Protein AF-A0A2E7C4L2-F1 (afdb_monomer_lite)

Radius of gyration: 24.58 Å; chains: 1; bounding box: 74×15×47 Å

Structure (mmCIF, N/CA/C/O backbone):
data_AF-A0A2E7C4L2-F1
#
_entry.id   AF-A0A2E7C4L2-F1
#
loop_
_atom_site.group_PDB
_atom_site.id
_atom_site.type_symbol
_atom_site.label_atom_id
_atom_site.label_alt_id
_atom_site.label_comp_id
_atom_site.label_asym_id
_atom_site.label_entity_id
_atom_site.label_seq_id
_atom_site.pdbx_PDB_ins_code
_atom_site.Cartn_x
_atom_site.Cartn_y
_atom_site.Cartn_z
_atom_site.occupancy
_atom_site.B_iso_or_equiv
_atom_site.auth_seq_id
_atom_site.auth_comp_id
_atom_site.auth_asym_id
_atom_site.auth_atom_id
_atom_site.pdbx_PDB_model_num
ATOM 1 N N . MET A 1 1 ? -55.458 3.380 25.717 1.00 44.31 1 MET A N 1
ATOM 2 C CA . MET A 1 1 ? -54.093 2.829 25.855 1.00 44.31 1 MET A CA 1
ATOM 3 C C . MET A 1 1 ? -53.651 2.342 24.486 1.00 44.31 1 MET A C 1
ATOM 5 O O . MET A 1 1 ? -54.114 1.303 24.045 1.00 44.31 1 MET A O 1
ATOM 9 N N . HIS A 1 2 ? -52.868 3.152 23.772 1.00 51.75 2 HIS A N 1
ATOM 10 C CA . HIS A 1 2 ? -52.301 2.805 22.469 1.00 51.75 2 HIS A CA 1
ATOM 11 C C . HIS A 1 2 ? -50.901 2.251 22.737 1.00 51.75 2 HIS A C 1
ATOM 13 O O . HIS A 1 2 ? -50.018 2.994 23.161 1.00 51.75 2 HIS A O 1
ATOM 19 N N . THR A 1 3 ? -50.727 0.939 22.616 1.00 62.50 3 THR A N 1
ATOM 20 C CA . THR A 1 3 ? -49.430 0.289 22.804 1.00 62.50 3 THR A CA 1
ATOM 21 C C . THR A 1 3 ? -48.585 0.530 21.560 1.00 62.50 3 THR A C 1
ATOM 23 O O . THR A 1 3 ? -48.789 -0.110 20.530 1.00 62.50 3 THR A O 1
ATOM 26 N N . THR A 1 4 ? -47.659 1.482 21.654 1.00 63.16 4 THR A N 1
ATOM 27 C CA . THR A 1 4 ? -46.538 1.636 20.722 1.00 63.16 4 THR A CA 1
ATOM 28 C C . THR A 1 4 ? -45.832 0.284 20.583 1.00 63.16 4 THR A C 1
ATOM 30 O O . THR A 1 4 ? -45.472 -0.288 21.615 1.00 63.16 4 THR A O 1
ATOM 33 N N . PRO A 1 5 ? -45.648 -0.258 19.366 1.00 59.53 5 PRO A N 1
ATOM 34 C CA . PRO A 1 5 ? -44.927 -1.504 19.201 1.00 59.53 5 PRO A CA 1
ATOM 35 C C . PRO A 1 5 ? -43.482 -1.330 19.662 1.00 59.53 5 PRO A C 1
ATOM 37 O O . PRO A 1 5 ? -42.814 -0.323 19.418 1.00 59.53 5 PRO A O 1
ATOM 40 N N . ASP A 1 6 ? -43.080 -2.354 20.387 1.00 54.09 6 ASP A N 1
ATOM 41 C CA . ASP A 1 6 ? -41.825 -2.580 21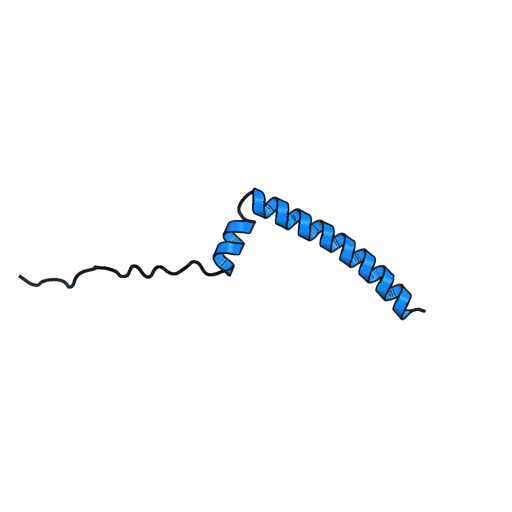.060 1.00 54.09 6 ASP A CA 1
ATOM 42 C C . ASP A 1 6 ? -40.615 -2.244 20.169 1.00 54.09 6 ASP A C 1
ATOM 44 O O . ASP A 1 6 ? -40.448 -2.793 19.080 1.00 54.09 6 ASP A O 1
ATOM 48 N N . LYS A 1 7 ? -39.734 -1.359 20.654 1.00 58.12 7 LYS A N 1
ATOM 49 C CA . LYS A 1 7 ? -38.371 -1.184 20.116 1.00 58.12 7 LYS A CA 1
ATOM 50 C C . LYS A 1 7 ? -37.443 -2.329 20.550 1.00 58.12 7 LYS A C 1
ATOM 52 O O . LYS A 1 7 ? -36.224 -2.181 20.548 1.00 58.12 7 LYS A O 1
ATOM 57 N N . ALA A 1 8 ? -38.013 -3.467 20.928 1.00 57.84 8 ALA A N 1
ATOM 58 C CA . ALA A 1 8 ? -37.358 -4.748 21.029 1.00 57.84 8 ALA A CA 1
ATOM 59 C C . ALA A 1 8 ? -36.630 -5.083 19.719 1.00 57.84 8 ALA A C 1
ATOM 61 O O . ALA A 1 8 ? -37.227 -5.466 18.717 1.00 57.84 8 ALA A O 1
ATOM 62 N N . HIS A 1 9 ? -35.303 -5.033 19.801 1.00 53.84 9 HIS A N 1
ATOM 63 C CA . HIS A 1 9 ? -34.416 -5.926 19.063 1.00 53.84 9 HIS A CA 1
ATOM 64 C C . HIS A 1 9 ? -34.273 -5.673 17.556 1.00 53.84 9 HIS A C 1
ATOM 66 O O . HIS A 1 9 ? -34.196 -6.612 16.769 1.00 53.84 9 HIS A O 1
ATOM 72 N N . GLN A 1 10 ? -34.035 -4.423 17.153 1.00 53.75 10 GLN A N 1
ATOM 73 C CA . GLN A 1 10 ? -33.056 -4.209 16.075 1.00 53.75 10 GLN A CA 1
ATOM 74 C C . GLN A 1 10 ? -31.636 -4.216 16.651 1.00 53.75 10 GLN A C 1
ATOM 76 O O . GLN A 1 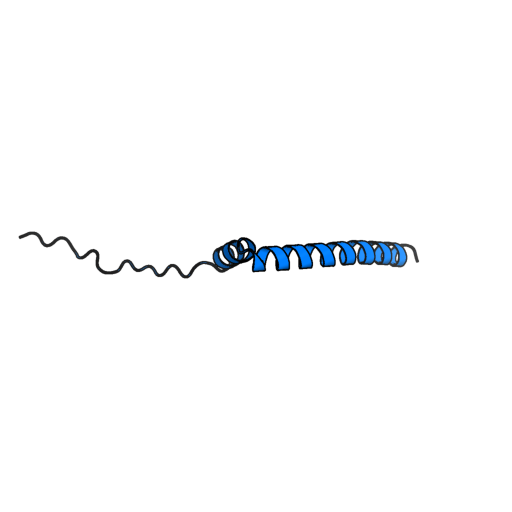10 ? -30.845 -3.302 16.441 1.00 53.75 10 GLN A O 1
ATOM 81 N N . ASP A 1 11 ? -31.299 -5.297 17.355 1.00 54.53 11 ASP A N 1
ATOM 82 C CA . ASP A 1 11 ? -29.919 -5.755 17.465 1.00 54.53 11 ASP A CA 1
ATOM 83 C C . ASP A 1 11 ? -29.575 -6.390 16.115 1.00 54.53 11 ASP A C 1
ATOM 85 O O . ASP A 1 11 ? -29.465 -7.605 15.944 1.00 54.53 11 ASP A O 1
ATOM 89 N N . VAL A 1 12 ? -29.482 -5.544 15.085 1.00 58.56 12 VAL A N 1
ATOM 90 C CA . VAL A 1 12 ? -28.700 -5.902 13.914 1.00 58.56 12 VAL A CA 1
ATOM 91 C C . VAL A 1 12 ? -27.275 -5.882 14.435 1.00 58.56 12 VAL A C 1
ATOM 93 O O . VAL A 1 12 ? -26.579 -4.869 14.335 1.00 58.56 12 VAL A O 1
ATOM 96 N N . THR A 1 13 ? -26.857 -6.999 15.036 1.00 59.81 13 THR A N 1
ATOM 97 C CA . THR A 1 13 ? -25.458 -7.361 15.224 1.00 59.81 13 THR A CA 1
ATOM 98 C C . THR A 1 13 ? -24.855 -7.358 13.824 1.00 59.81 13 THR A C 1
ATOM 100 O O . THR A 1 13 ? -24.760 -8.373 13.129 1.00 59.81 13 THR A O 1
ATOM 103 N N . THR A 1 14 ? -24.524 -6.162 13.354 1.00 60.72 14 THR A N 1
ATOM 104 C CA . THR A 1 14 ? -23.918 -5.909 12.064 1.00 60.72 14 THR A CA 1
ATOM 105 C C . THR A 1 14 ? -22.502 -6.377 12.290 1.00 60.72 14 THR A C 1
ATOM 107 O O . THR A 1 14 ? -21.670 -5.623 12.790 1.00 60.72 14 THR A O 1
ATOM 110 N N . ARG A 1 15 ? -22.259 -7.682 12.096 1.00 66.62 15 ARG A N 1
ATOM 111 C CA . ARG A 1 15 ? -20.933 -8.270 12.288 1.00 66.62 15 ARG A CA 1
ATOM 112 C C . ARG A 1 15 ? -19.959 -7.342 11.568 1.00 66.62 15 ARG A C 1
ATOM 114 O O . ARG A 1 15 ? -20.135 -7.166 10.361 1.00 66.62 15 ARG A O 1
ATOM 121 N N . PRO A 1 16 ? -18.984 -6.736 12.274 1.00 65.12 16 PRO A N 1
ATOM 122 C CA . PRO A 1 16 ? -18.137 -5.735 11.654 1.00 65.12 16 PRO A CA 1
ATOM 123 C C . PRO A 1 16 ? -17.513 -6.364 10.419 1.00 65.12 16 PRO A C 1
ATOM 125 O O . PRO A 1 16 ? -16.983 -7.484 10.504 1.00 65.12 16 PRO A O 1
ATOM 128 N N . SER A 1 17 ? -17.678 -5.696 9.276 1.00 78.44 17 SER A N 1
ATOM 129 C CA . SER A 1 17 ? -17.204 -6.213 7.996 1.00 78.44 17 SER A CA 1
ATOM 130 C C . SER A 1 17 ? -15.702 -6.492 8.099 1.00 78.44 17 SER A C 1
ATOM 132 O O . SER A 1 17 ? -14.987 -5.841 8.865 1.00 78.44 17 SER A O 1
ATOM 134 N N . ARG A 1 18 ? -15.195 -7.487 7.360 1.00 77.50 18 ARG A N 1
ATOM 135 C CA . ARG A 1 18 ? -13.767 -7.857 7.430 1.00 77.50 18 ARG A CA 1
ATOM 136 C C . ARG A 1 18 ? -12.853 -6.654 7.167 1.00 77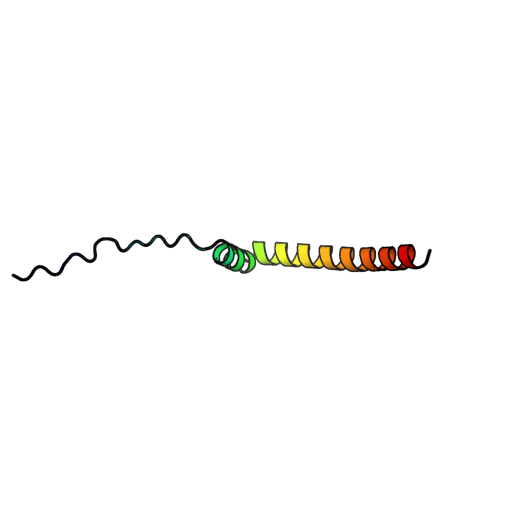.50 18 ARG A C 1
ATOM 138 O O . ARG A 1 18 ? -11.830 -6.529 7.827 1.00 77.50 18 ARG A O 1
ATOM 145 N N . GLY A 1 19 ? -13.276 -5.752 6.276 1.00 82.12 19 GLY A N 1
ATOM 146 C CA . GLY A 1 19 ? -12.597 -4.485 6.010 1.00 82.12 19 GLY A CA 1
ATOM 147 C C . GLY A 1 19 ? -12.549 -3.571 7.233 1.00 82.12 19 GLY A C 1
ATOM 148 O O . GLY A 1 19 ? -11.472 -3.112 7.579 1.00 82.12 19 GLY A O 1
ATOM 149 N N . GLN A 1 20 ? -13.667 -3.387 7.945 1.00 79.56 20 GLN A N 1
ATOM 150 C CA . GLN A 1 20 ? -13.692 -2.575 9.169 1.00 79.56 20 GLN A CA 1
ATOM 151 C C . GLN A 1 20 ? -12.802 -3.150 10.275 1.00 79.56 20 GLN A C 1
ATOM 153 O O . GLN A 1 20 ? -12.076 -2.405 10.923 1.00 79.56 20 GLN A O 1
ATOM 158 N N . ARG A 1 21 ? -12.799 -4.477 10.462 1.00 80.00 21 ARG A N 1
ATOM 159 C CA . ARG A 1 21 ? -11.901 -5.129 11.435 1.00 80.00 21 ARG A CA 1
ATOM 160 C C . ARG A 1 21 ? -10.436 -4.940 11.061 1.00 80.00 21 ARG A C 1
ATOM 162 O O . ARG A 1 21 ? -9.618 -4.697 11.936 1.00 80.00 21 ARG A O 1
ATOM 169 N N . PHE A 1 22 ? -10.118 -5.037 9.771 1.00 83.75 22 PHE A N 1
ATOM 170 C CA . PHE A 1 22 ? -8.767 -4.815 9.274 1.00 83.75 22 PHE A CA 1
ATOM 171 C C . PHE A 1 22 ? -8.334 -3.355 9.437 1.00 83.75 22 PHE A C 1
ATOM 173 O O . PHE A 1 22 ? -7.231 -3.115 9.910 1.00 83.75 22 PHE A O 1
ATOM 180 N N . THR A 1 23 ? -9.196 -2.384 9.119 1.00 83.06 23 THR A N 1
ATOM 181 C CA . THR A 1 23 ? -8.886 -0.957 9.307 1.00 83.06 23 THR A CA 1
ATOM 182 C C . THR A 1 23 ? -8.700 -0.601 10.776 1.00 83.06 23 THR A C 1
ATOM 184 O O . THR A 1 23 ? -7.788 0.147 11.107 1.00 83.06 23 THR A O 1
ATOM 187 N N . THR A 1 24 ? -9.513 -1.171 11.669 1.00 81.00 24 THR A N 1
ATOM 188 C CA . THR A 1 24 ? -9.317 -1.008 13.114 1.00 81.00 24 THR A CA 1
ATOM 189 C C . THR A 1 24 ? -8.008 -1.657 13.556 1.00 81.00 24 THR A C 1
ATOM 191 O O . THR A 1 24 ? -7.233 -1.028 14.264 1.00 81.00 24 THR A O 1
ATOM 194 N N . TRP A 1 25 ? -7.698 -2.855 13.056 1.00 83.88 25 TRP A N 1
ATOM 195 C CA . TRP A 1 25 ? -6.457 -3.557 13.377 1.00 83.88 25 TRP A CA 1
ATOM 196 C C . TRP A 1 25 ? -5.200 -2.802 12.918 1.00 83.88 25 TRP A C 1
ATOM 198 O O . TRP A 1 25 ? -4.267 -2.660 13.699 1.00 83.88 25 TRP A O 1
ATOM 208 N N . ILE A 1 26 ? -5.161 -2.251 11.698 1.00 83.06 26 ILE A N 1
ATOM 209 C CA . ILE A 1 26 ? -4.011 -1.436 11.249 1.00 83.06 26 ILE A CA 1
ATOM 210 C C . ILE A 1 26 ? -3.900 -0.105 12.006 1.00 83.06 26 ILE A C 1
ATOM 212 O O . ILE A 1 26 ? -2.819 0.475 12.045 1.00 83.06 26 ILE A O 1
ATOM 216 N N . GLN A 1 27 ? -4.998 0.397 12.582 1.00 81.69 27 GLN A N 1
ATOM 217 C CA . GLN A 1 27 ? -5.001 1.603 13.415 1.00 81.69 27 GLN A CA 1
ATOM 218 C C . GLN A 1 27 ? -4.546 1.325 14.853 1.00 81.69 27 GLN A C 1
ATOM 220 O O . GLN A 1 27 ? -4.114 2.250 15.542 1.00 81.69 27 GLN A O 1
ATOM 225 N N . GLU A 1 28 ? -4.601 0.074 15.310 1.00 83.44 28 GLU A N 1
ATOM 226 C CA . GLU A 1 28 ? -4.019 -0.323 16.589 1.00 83.44 28 GLU A CA 1
ATOM 227 C C . GLU A 1 28 ? -2.481 -0.241 16.522 1.00 83.44 28 GLU A C 1
ATOM 229 O O . GLU A 1 28 ? -1.876 -0.612 15.513 1.00 83.44 28 GLU A O 1
ATOM 234 N N . PRO A 1 29 ? -1.800 0.202 17.596 1.00 76.81 29 PRO A N 1
ATOM 235 C CA . PRO A 1 29 ? -0.353 0.439 17.587 1.00 76.81 29 PRO A CA 1
ATOM 236 C C . PRO A 1 29 ? 0.466 -0.805 17.209 1.00 76.81 29 PRO A C 1
ATOM 238 O O . PRO A 1 29 ? 1.469 -0.692 16.508 1.00 76.81 29 PRO A O 1
ATOM 241 N N . PHE A 1 30 ? 0.018 -2.002 17.600 1.00 82.62 30 PHE A N 1
ATOM 242 C CA . PHE A 1 30 ? 0.665 -3.257 17.206 1.00 82.62 30 PHE A CA 1
ATOM 243 C C . PHE A 1 30 ? 0.430 -3.617 15.734 1.00 82.62 30 PHE A C 1
ATOM 245 O O . PHE A 1 30 ? 1.371 -4.024 15.051 1.00 82.62 30 PHE A O 1
ATOM 252 N N . GLY A 1 31 ? -0.795 -3.457 15.224 1.00 80.81 31 GLY A N 1
ATOM 253 C CA . GLY A 1 31 ? -1.100 -3.741 13.820 1.00 80.81 31 GLY A CA 1
ATOM 254 C C . GLY A 1 31 ? -0.428 -2.752 12.868 1.00 80.81 31 GLY A C 1
ATOM 255 O O . GLY A 1 31 ? 0.073 -3.162 11.824 1.00 80.81 31 GLY A O 1
ATOM 256 N N . SER A 1 32 ? -0.300 -1.486 13.270 1.00 81.75 32 SER A N 1
ATOM 257 C CA . SER A 1 32 ? 0.435 -0.456 12.526 1.00 81.75 32 SER A CA 1
ATOM 258 C C . SER A 1 32 ? 1.919 -0.803 12.356 1.00 81.75 32 SER A C 1
ATOM 260 O O . SER A 1 32 ? 2.430 -0.802 11.235 1.00 81.75 32 SER A O 1
ATOM 262 N N . VAL A 1 33 ? 2.611 -1.190 13.437 1.00 86.81 33 VAL A N 1
ATOM 263 C CA . VAL A 1 33 ? 4.035 -1.583 13.377 1.00 86.81 33 VAL A CA 1
ATOM 264 C C . VAL A 1 33 ? 4.233 -2.824 12.507 1.00 86.81 33 VAL A C 1
ATOM 266 O O . VAL A 1 33 ? 5.160 -2.871 11.693 1.00 86.81 33 VAL A O 1
ATOM 269 N N . MET A 1 34 ? 3.350 -3.818 12.634 1.00 87.75 34 MET A N 1
ATOM 270 C CA . MET A 1 34 ? 3.399 -5.024 11.804 1.00 87.75 34 MET A CA 1
ATOM 271 C C . MET A 1 34 ? 3.171 -4.693 10.328 1.00 87.75 34 MET A C 1
ATOM 273 O O . MET A 1 34 ? 3.941 -5.129 9.473 1.00 87.75 34 MET A O 1
ATOM 277 N N . PHE A 1 35 ? 2.165 -3.872 10.025 1.00 89.31 35 PHE A N 1
ATOM 278 C CA . PHE A 1 35 ? 1.868 -3.444 8.662 1.00 89.31 35 PHE A CA 1
ATOM 279 C C . PHE A 1 35 ? 3.030 -2.654 8.046 1.00 89.31 35 PHE A C 1
ATOM 281 O O . PHE A 1 35 ? 3.455 -2.959 6.932 1.00 89.31 35 PHE A O 1
ATOM 288 N N . ALA A 1 36 ? 3.601 -1.699 8.782 1.00 88.12 36 ALA A N 1
ATOM 289 C CA . ALA A 1 36 ? 4.754 -0.917 8.338 1.00 88.12 36 ALA A CA 1
ATOM 290 C C . ALA A 1 36 ? 5.988 -1.798 8.081 1.00 88.12 36 ALA A C 1
ATOM 292 O O . ALA A 1 36 ? 6.697 -1.609 7.090 1.00 88.12 36 ALA A O 1
ATOM 293 N N . SER A 1 37 ? 6.220 -2.799 8.934 1.00 92.38 37 SER A N 1
ATOM 294 C CA . SER A 1 37 ? 7.323 -3.755 8.773 1.00 92.38 37 SER A CA 1
ATOM 295 C C . SER A 1 37 ? 7.146 -4.600 7.513 1.00 92.38 37 SER A C 1
ATOM 297 O O . SER A 1 37 ? 8.064 -4.700 6.698 1.00 92.38 37 SER A O 1
ATOM 299 N N . VAL A 1 38 ? 5.946 -5.149 7.306 1.00 90.44 38 VAL A N 1
ATOM 300 C CA . VAL A 1 38 ? 5.614 -5.930 6.105 1.00 90.44 38 VAL A CA 1
ATOM 301 C C . VAL A 1 38 ? 5.742 -5.074 4.849 1.00 90.44 38 VAL A C 1
ATOM 303 O O . VAL A 1 38 ? 6.340 -5.525 3.873 1.00 90.44 38 VAL A O 1
ATOM 306 N N . ALA A 1 39 ? 5.245 -3.836 4.870 1.00 91.19 39 ALA A N 1
ATOM 307 C CA . ALA A 1 39 ? 5.366 -2.909 3.749 1.00 91.19 39 ALA A CA 1
ATOM 308 C C . ALA A 1 39 ? 6.837 -2.609 3.414 1.00 91.19 39 ALA A C 1
ATOM 310 O O . ALA A 1 39 ? 7.225 -2.625 2.246 1.00 91.19 39 ALA A O 1
ATOM 311 N N . THR A 1 40 ? 7.670 -2.412 4.436 1.00 92.56 40 THR A N 1
ATOM 312 C CA . THR A 1 40 ? 9.104 -2.140 4.273 1.00 92.56 40 THR A CA 1
ATOM 313 C C . THR A 1 40 ? 9.836 -3.336 3.665 1.00 92.56 40 THR A C 1
ATOM 315 O O . THR A 1 40 ? 10.528 -3.188 2.658 1.00 92.56 40 THR A O 1
ATOM 318 N N . ILE A 1 41 ? 9.642 -4.537 4.219 1.00 93.50 41 ILE A N 1
ATOM 319 C CA . ILE A 1 41 ? 10.251 -5.775 3.702 1.00 93.50 41 ILE A CA 1
ATOM 320 C C . ILE A 1 41 ? 9.793 -6.038 2.261 1.00 93.50 41 ILE A C 1
ATOM 322 O O . ILE A 1 41 ? 10.606 -6.370 1.397 1.00 93.50 41 ILE A O 1
ATOM 326 N N . SER A 1 42 ? 8.503 -5.832 1.984 1.00 91.50 42 SER A N 1
ATOM 327 C CA . SER A 1 42 ? 7.933 -6.009 0.645 1.00 91.50 42 SER A CA 1
ATOM 328 C C . SER A 1 42 ? 8.531 -5.030 -0.365 1.00 91.50 42 SER A C 1
ATOM 330 O O . SER A 1 42 ? 8.799 -5.425 -1.495 1.00 91.50 42 SER A O 1
ATOM 332 N N . SER A 1 43 ? 8.800 -3.784 0.039 1.00 91.12 43 SER A N 1
ATOM 333 C CA . SER A 1 43 ? 9.458 -2.785 -0.812 1.00 91.12 43 SER A CA 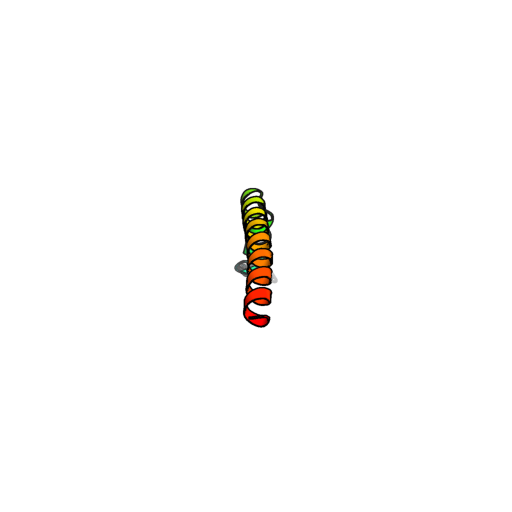1
ATOM 334 C C . SER A 1 43 ? 10.857 -3.239 -1.242 1.00 91.12 43 SER A C 1
ATOM 336 O O . SER A 1 43 ? 11.167 -3.247 -2.434 1.00 91.12 43 SER A O 1
ATOM 338 N N . PHE A 1 44 ? 11.676 -3.726 -0.303 1.00 92.25 44 PHE A N 1
ATOM 339 C CA . PHE A 1 44 ? 12.999 -4.272 -0.630 1.00 92.25 44 PHE A CA 1
ATOM 340 C C . PHE A 1 44 ? 12.914 -5.490 -1.556 1.00 92.25 44 PHE A C 1
ATOM 342 O O . PHE A 1 44 ? 13.658 -5.575 -2.534 1.00 92.25 44 PHE A O 1
ATOM 349 N N . GLY A 1 45 ? 11.977 -6.406 -1.289 1.00 90.44 45 GLY A N 1
ATOM 350 C CA . GLY A 1 45 ? 11.730 -7.559 -2.154 1.00 90.44 45 GLY A CA 1
ATOM 351 C C . GLY A 1 45 ? 11.309 -7.155 -3.569 1.00 90.44 45 GLY A C 1
ATOM 352 O O . GLY A 1 45 ? 11.773 -7.751 -4.537 1.00 90.44 45 GLY A O 1
ATOM 353 N N . PHE A 1 46 ? 10.490 -6.111 -3.706 1.00 91.31 46 PHE A N 1
ATOM 354 C CA . PHE A 1 46 ? 10.036 -5.612 -5.003 1.00 91.31 46 PHE A CA 1
ATOM 355 C C . PHE A 1 46 ? 11.181 -5.009 -5.824 1.00 91.31 46 PHE A C 1
ATOM 357 O O . PHE A 1 46 ? 11.292 -5.290 -7.015 1.00 91.31 46 PHE A O 1
ATOM 364 N N . VAL A 1 47 ? 12.073 -4.242 -5.188 1.00 90.06 47 VAL A N 1
ATOM 365 C CA . VAL A 1 47 ? 13.261 -3.678 -5.850 1.00 90.06 47 VAL A CA 1
ATOM 366 C C . VAL A 1 47 ? 14.203 -4.788 -6.319 1.00 90.06 47 VAL A C 1
ATOM 368 O O . VAL A 1 47 ? 14.596 -4.804 -7.485 1.00 90.06 47 VAL A O 1
ATOM 371 N N . LEU A 1 48 ? 14.519 -5.748 -5.444 1.00 89.69 48 LEU A N 1
ATOM 372 C CA . LEU A 1 48 ? 15.377 -6.887 -5.789 1.00 89.69 48 LEU A CA 1
ATOM 373 C C . LEU A 1 48 ? 14.759 -7.751 -6.897 1.00 89.69 48 LEU A C 1
ATOM 375 O O . LEU A 1 48 ? 15.453 -8.147 -7.834 1.00 89.69 48 LEU A O 1
ATOM 379 N N . SER A 1 49 ? 13.449 -7.993 -6.823 1.00 89.69 49 SER A N 1
ATOM 380 C CA . SER A 1 49 ? 12.694 -8.701 -7.859 1.00 89.69 49 SER A CA 1
ATOM 381 C C . SER A 1 49 ? 12.745 -7.962 -9.199 1.00 89.69 49 SER A C 1
ATOM 383 O O . SER A 1 49 ? 13.003 -8.579 -10.227 1.00 89.69 49 SER A O 1
ATOM 385 N N . GLY A 1 50 ? 12.599 -6.633 -9.199 1.00 87.62 50 GLY A N 1
ATOM 386 C CA . GLY A 1 50 ? 12.726 -5.808 -10.402 1.00 87.62 50 GLY A CA 1
ATOM 387 C C . GLY A 1 50 ? 14.120 -5.879 -11.030 1.00 87.62 50 GLY A C 1
ATOM 388 O O . GLY A 1 50 ? 14.240 -6.022 -12.244 1.00 87.62 50 GLY A O 1
ATOM 389 N N . MET A 1 51 ? 15.178 -5.852 -10.215 1.00 89.31 51 MET A N 1
ATOM 390 C CA . MET A 1 51 ? 16.555 -6.009 -10.703 1.00 89.31 51 MET A CA 1
ATOM 391 C C . MET A 1 51 ? 16.768 -7.373 -11.373 1.00 89.31 51 MET A C 1
ATOM 393 O O . MET A 1 51 ? 17.342 -7.445 -12.460 1.00 89.31 51 MET A O 1
ATOM 397 N N . TRP A 1 52 ? 16.261 -8.445 -10.761 1.00 89.94 52 TRP A N 1
ATOM 398 C CA . TRP A 1 52 ? 16.323 -9.789 -11.339 1.00 89.94 52 TRP A CA 1
ATOM 399 C C . TRP A 1 52 ? 15.467 -9.927 -12.609 1.00 89.94 52 TRP A C 1
ATOM 401 O O . TRP A 1 52 ? 15.903 -10.538 -13.585 1.00 89.94 52 TRP A O 1
ATOM 411 N N . ALA A 1 53 ? 14.281 -9.315 -12.641 1.00 86.00 53 ALA A N 1
ATOM 412 C CA . ALA A 1 53 ? 13.408 -9.293 -13.814 1.00 86.00 53 ALA A CA 1
ATOM 413 C C . ALA A 1 53 ? 14.069 -8.586 -15.013 1.00 86.00 53 ALA A C 1
ATOM 415 O O . ALA A 1 53 ? 13.978 -9.056 -16.145 1.00 86.00 53 ALA A O 1
ATOM 416 N N . ILE A 1 54 ? 14.791 -7.486 -14.774 1.00 84.69 54 ILE A N 1
ATOM 417 C CA . ILE A 1 54 ? 15.562 -6.800 -15.822 1.00 84.69 54 ILE A CA 1
ATOM 418 C C . ILE A 1 54 ? 16.687 -7.706 -16.332 1.00 84.69 54 ILE A C 1
ATOM 420 O O . ILE A 1 54 ? 16.842 -7.861 -17.542 1.00 84.69 54 ILE A O 1
ATOM 424 N N . GLN A 1 55 ? 17.439 -8.343 -15.430 1.00 80.69 55 GLN A N 1
ATOM 425 C CA . GLN A 1 55 ? 18.516 -9.258 -15.812 1.00 80.69 55 GLN A CA 1
ATOM 426 C C . GLN A 1 55 ? 17.999 -10.426 -16.666 1.00 80.69 55 GLN A C 1
A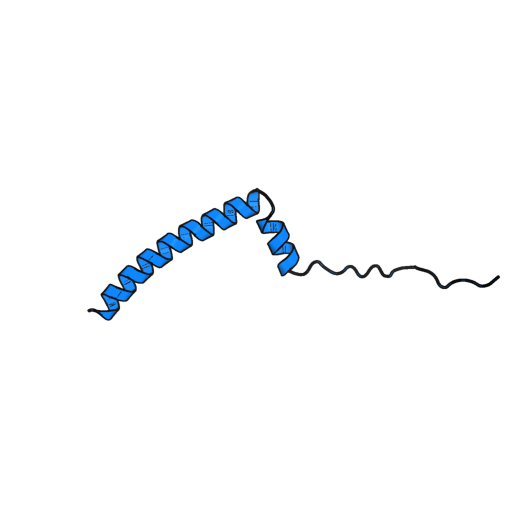TOM 428 O O . GLN A 1 55 ? 18.590 -10.736 -17.693 1.00 80.69 55 GLN A O 1
ATOM 433 N N . THR A 1 56 ? 16.894 -11.055 -16.264 1.00 84.00 56 THR A N 1
ATOM 434 C CA . THR A 1 56 ? 16.280 -12.173 -17.003 1.00 84.00 56 THR A CA 1
ATOM 435 C C . THR A 1 56 ? 15.656 -11.759 -18.330 1.00 84.00 56 THR A C 1
ATOM 437 O O . THR A 1 56 ? 15.542 -12.589 -19.219 1.00 84.00 56 THR A O 1
ATOM 440 N N . THR A 1 57 ? 15.259 -10.495 -18.487 1.00 84.88 57 THR A N 1
ATOM 441 C CA . THR A 1 57 ? 14.733 -9.986 -19.764 1.00 84.88 57 THR A CA 1
ATOM 442 C C . THR A 1 57 ? 15.853 -9.624 -20.744 1.00 84.88 57 THR A C 1
ATOM 444 O O . THR A 1 57 ? 15.656 -9.687 -21.95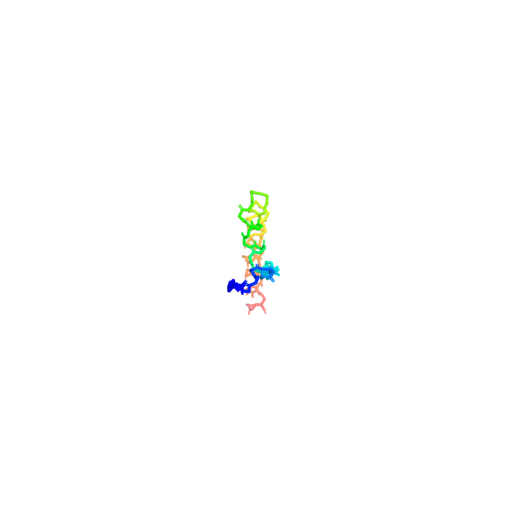5 1.00 84.88 57 THR A O 1
ATOM 447 N N . LEU A 1 58 ? 17.020 -9.214 -20.237 1.00 80.19 58 LEU A N 1
ATOM 448 C CA . LEU A 1 58 ? 18.174 -8.806 -21.049 1.00 80.19 58 LEU A CA 1
ATOM 449 C C . LEU A 1 58 ? 19.112 -9.962 -21.433 1.00 80.19 58 LEU A C 1
ATOM 451 O O . LEU A 1 58 ? 19.943 -9.773 -22.321 1.00 80.19 58 LEU A O 1
ATOM 455 N N . ASN A 1 59 ? 19.012 -11.110 -20.760 1.00 59.47 59 ASN A N 1
ATOM 456 C CA . ASN A 1 59 ? 19.833 -12.303 -20.985 1.00 59.47 59 ASN A CA 1
ATOM 457 C C . ASN A 1 59 ? 19.038 -13.407 -21.676 1.00 59.47 59 ASN A C 1
ATOM 459 O O . ASN A 1 59 ? 19.507 -13.896 -22.724 1.00 59.47 59 ASN A O 1
#

Foldseek 3Di:
DDDDDDPPDPPPVVVQPPVNVLVVQCVPPVVVVVVVVVVVVVVVVVVVVVVVVVVVVVD

pLDDT: mean 77.77, std 13.57, range [44.31, 93.5]

Sequence (59 aa):
MHTTPDKAHQDVTTRPSRGQRFTTWIQEPFGSVMFASVATISSFGFVLSGMWAIQTTLN

Secondary structure (DSSP, 8-state):
-------TT-----PPPHHHHHHHHHHSHHHHHHHHHHHHHHHHHHHHHHHHHHHHHH-